Protein AF-A0A7S1XBI3-F1 (afdb_monomer_lite)

Secondary structure (DSSP, 8-state):
-EEE-TTSPEEEEE--TTSEEEEEEESSTTSS----EEEEEE-SS--EEEEEPSSSS--EEEEEE--SS--S---TTS-STTSS----EEEEEESSTTSS-EEEEESSPPP--------

Structure (mmCIF, N/CA/C/O backbone):
data_AF-A0A7S1XBI3-F1
#
_entry.id   AF-A0A7S1XBI3-F1
#
loop_
_atom_site.group_PDB
_atom_site.id
_atom_site.type_symbol
_atom_site.label_atom_id
_atom_site.label_alt_id
_atom_site.label_comp_id
_atom_site.label_asym_id
_atom_site.label_entity_id
_atom_site.label_seq_id
_atom_site.pdbx_PDB_ins_code
_atom_site.Cartn_x
_atom_site.Cartn_y
_atom_site.Cartn_z
_atom_site.occupancy
_atom_site.B_iso_or_equiv
_atom_site.auth_seq_id
_atom_site.auth_comp_id
_atom_site.auth_asym_id
_atom_s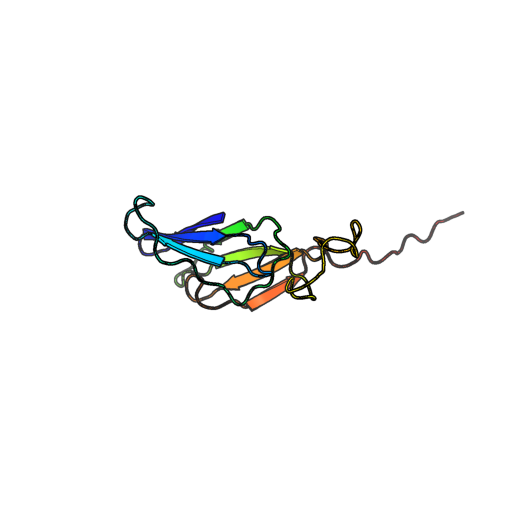ite.auth_atom_id
_atom_site.pdbx_PDB_model_num
ATOM 1 N N . ALA A 1 1 ? -5.366 5.256 -2.049 1.00 92.00 1 ALA A N 1
ATOM 2 C CA . ALA A 1 1 ? -6.440 4.296 -1.722 1.00 92.00 1 ALA A CA 1
ATOM 3 C C . ALA A 1 1 ? -6.754 4.402 -0.238 1.00 92.00 1 ALA A C 1
ATOM 5 O O . ALA A 1 1 ? -5.812 4.576 0.521 1.00 92.00 1 ALA A O 1
ATOM 6 N N . ALA A 1 2 ? -8.020 4.323 0.163 1.00 94.44 2 ALA A N 1
ATOM 7 C CA . ALA A 1 2 ? -8.424 4.253 1.568 1.00 94.44 2 ALA A CA 1
ATOM 8 C C . ALA A 1 2 ? -9.195 2.948 1.788 1.00 94.44 2 ALA A C 1
ATOM 10 O O . ALA A 1 2 ? -9.966 2.557 0.912 1.00 94.44 2 ALA A O 1
ATOM 11 N N . LEU A 1 3 ? -8.967 2.281 2.915 1.00 95.19 3 LEU A N 1
ATOM 12 C CA . LEU A 1 3 ? -9.664 1.055 3.290 1.00 95.19 3 LEU A CA 1
ATOM 13 C C . LEU A 1 3 ? -9.859 0.982 4.804 1.00 95.19 3 LEU A C 1
ATOM 15 O O . LEU A 1 3 ? -9.023 1.466 5.564 1.00 95.19 3 LEU A O 1
ATOM 19 N N . GLU A 1 4 ? -10.955 0.365 5.229 1.00 94.81 4 GLU A N 1
ATOM 20 C CA . GLU A 1 4 ? -11.247 0.106 6.637 1.00 94.81 4 GLU A CA 1
ATOM 21 C C . GLU A 1 4 ? -10.658 -1.248 7.059 1.00 94.81 4 GLU A C 1
ATOM 23 O O . GLU A 1 4 ? -10.887 -2.285 6.421 1.00 94.81 4 GLU A O 1
ATOM 28 N N . LEU A 1 5 ? -9.857 -1.226 8.122 1.00 93.06 5 LEU A N 1
ATOM 29 C CA . LEU A 1 5 ? -9.263 -2.406 8.740 1.00 93.06 5 LEU A CA 1
ATOM 30 C C . LEU A 1 5 ? -10.297 -3.142 9.602 1.00 93.06 5 LEU A C 1
ATOM 32 O O . LEU A 1 5 ? -11.342 -2.603 9.952 1.00 93.06 5 LEU A O 1
ATOM 36 N N . ALA A 1 6 ? -9.995 -4.382 9.993 1.00 89.94 6 ALA A N 1
ATOM 37 C CA . ALA A 1 6 ? -10.920 -5.203 10.782 1.00 89.94 6 ALA A CA 1
ATOM 38 C C . ALA A 1 6 ? -11.321 -4.567 12.130 1.00 89.94 6 ALA A C 1
ATOM 40 O O . ALA A 1 6 ? -12.405 -4.836 12.634 1.00 89.94 6 ALA A O 1
ATOM 41 N N . ASN A 1 7 ? -10.467 -3.709 12.693 1.00 90.56 7 ASN A N 1
ATOM 42 C CA . ASN A 1 7 ? -10.714 -2.995 13.945 1.00 90.56 7 ASN A CA 1
ATOM 43 C C . ASN A 1 7 ? -11.439 -1.640 13.760 1.00 90.56 7 ASN A C 1
ATOM 45 O O . ASN A 1 7 ? -11.482 -0.852 14.701 1.00 90.56 7 ASN A O 1
ATOM 49 N N . GLY A 1 8 ? -11.935 -1.329 12.556 1.00 93.56 8 GLY A N 1
ATOM 50 C CA . GLY A 1 8 ? -12.610 -0.064 12.233 1.00 93.56 8 GLY A CA 1
ATOM 51 C C . GLY A 1 8 ? -11.677 1.127 11.977 1.00 93.56 8 GLY A C 1
ATOM 52 O O . GLY A 1 8 ? -12.140 2.229 11.690 1.00 93.56 8 GLY A O 1
ATOM 53 N N . THR A 1 9 ? -10.354 0.939 12.062 1.00 95.94 9 THR A N 1
ATOM 54 C CA . THR A 1 9 ? -9.388 1.993 11.714 1.00 95.94 9 THR A CA 1
ATOM 55 C C . THR A 1 9 ? -9.334 2.175 10.200 1.00 95.94 9 THR A C 1
ATOM 57 O O . THR A 1 9 ? -9.239 1.197 9.457 1.00 95.94 9 THR A O 1
ATOM 60 N N . LEU A 1 10 ? -9.327 3.419 9.723 1.00 97.50 10 LEU A N 1
ATOM 61 C CA . LEU A 1 10 ? -9.100 3.711 8.310 1.00 97.50 10 LEU A CA 1
ATOM 62 C C . LEU A 1 10 ? -7.599 3.764 8.026 1.00 97.50 10 LEU A C 1
ATOM 64 O O . LEU A 1 10 ? -6.869 4.531 8.652 1.00 97.50 10 LEU A O 1
ATOM 68 N N . LEU A 1 11 ? -7.142 2.978 7.056 1.00 97.31 11 LEU A N 1
ATOM 69 C CA . LEU A 1 11 ? -5.797 3.044 6.496 1.00 97.31 11 LEU A CA 1
ATOM 70 C C . LEU A 1 11 ? -5.839 3.808 5.172 1.00 97.31 11 LEU A C 1
ATOM 72 O O . LEU A 1 11 ? -6.617 3.483 4.274 1.00 97.31 11 LEU A O 1
ATOM 76 N N . LEU A 1 12 ? -4.966 4.799 5.025 1.00 97.81 12 LEU A N 1
ATOM 77 C CA . LEU A 1 12 ? -4.761 5.535 3.784 1.00 97.81 12 LEU A CA 1
ATOM 78 C C . LEU A 1 12 ? -3.407 5.163 3.186 1.00 97.81 12 LEU A C 1
ATOM 80 O O . LEU A 1 12 ? -2.388 5.296 3.850 1.00 97.81 12 LEU A O 1
ATOM 84 N N . MET A 1 13 ? -3.406 4.743 1.922 1.00 97.81 13 MET A N 1
ATOM 85 C CA . MET A 1 13 ? -2.220 4.494 1.099 1.00 97.81 13 MET A CA 1
ATOM 86 C C . MET A 1 13 ? -2.084 5.622 0.070 1.00 97.81 13 MET A C 1
ATOM 88 O O . MET A 1 13 ? -2.967 5.821 -0.778 1.00 97.81 13 MET A O 1
ATOM 92 N N . LEU A 1 14 ? -0.987 6.364 0.151 1.00 96.38 14 LEU A N 1
ATOM 93 C CA . LEU A 1 14 ? -0.727 7.626 -0.535 1.00 96.38 14 LEU A CA 1
ATOM 94 C C . LEU A 1 14 ? 0.372 7.442 -1.582 1.00 96.38 14 LEU A C 1
ATOM 96 O O . LEU A 1 14 ? 1.429 6.889 -1.287 1.00 96.38 14 LEU A O 1
ATOM 100 N N . ARG A 1 15 ? 0.158 7.966 -2.789 1.00 92.56 15 ARG A N 1
ATOM 101 C CA . ARG A 1 15 ? 1.270 8.200 -3.721 1.00 92.56 15 ARG A CA 1
ATOM 102 C C . ARG A 1 15 ? 2.067 9.420 -3.263 1.00 92.56 15 ARG A C 1
ATOM 104 O O . ARG A 1 15 ? 1.483 10.338 -2.686 1.00 92.56 15 ARG A O 1
ATOM 111 N N . SER A 1 16 ? 3.360 9.445 -3.553 1.00 89.25 16 SER A N 1
ATOM 112 C CA . SER A 1 16 ? 4.230 10.580 -3.243 1.00 89.25 16 SER A CA 1
ATOM 113 C C . SER A 1 16 ? 5.231 10.827 -4.367 1.00 89.25 16 SER A C 1
ATOM 115 O O . SER A 1 16 ? 5.527 9.929 -5.155 1.00 89.25 16 SER A O 1
ATOM 117 N N . THR A 1 17 ? 5.798 12.031 -4.401 1.00 86.81 17 THR A N 1
ATOM 118 C CA . THR A 1 17 ? 6.959 12.365 -5.238 1.00 86.81 17 THR A CA 1
ATOM 119 C C . THR A 1 17 ? 8.287 11.893 -4.645 1.00 86.81 17 THR A C 1
ATOM 121 O O . THR A 1 17 ? 9.306 11.988 -5.319 1.00 86.81 17 THR A O 1
ATOM 124 N N . GLU A 1 18 ? 8.275 11.352 -3.425 1.00 86.81 18 GLU A N 1
ATOM 125 C CA . GLU A 1 18 ? 9.463 10.926 -2.672 1.00 86.81 18 GLU A CA 1
ATOM 126 C C . GLU A 1 18 ? 9.954 9.520 -3.066 1.00 86.81 18 GLU A C 1
ATOM 128 O O . GLU A 1 18 ? 10.973 9.039 -2.572 1.00 86.81 18 GLU A O 1
ATOM 133 N N . GLY A 1 19 ? 9.241 8.844 -3.975 1.00 87.75 19 GLY A N 1
ATOM 134 C CA . GLY A 1 19 ? 9.618 7.531 -4.503 1.00 87.75 19 GLY A CA 1
ATOM 135 C C . GLY A 1 19 ? 9.060 6.340 -3.721 1.00 87.75 19 GLY A C 1
ATOM 136 O O . GLY A 1 19 ? 9.369 5.199 -4.055 1.00 87.75 19 GLY A O 1
ATOM 137 N N . PHE A 1 20 ? 8.212 6.559 -2.717 1.00 92.50 20 PHE A N 1
ATOM 138 C CA . PHE A 1 20 ? 7.569 5.484 -1.955 1.00 92.50 20 PHE A CA 1
ATOM 139 C C . PHE A 1 20 ? 6.064 5.704 -1.830 1.00 92.50 20 PHE A C 1
ATOM 141 O O . PHE A 1 20 ? 5.559 6.825 -1.941 1.00 92.50 20 PHE A O 1
ATOM 148 N N . ILE A 1 21 ? 5.335 4.622 -1.575 1.00 95.75 21 ILE A N 1
ATOM 149 C CA . ILE A 1 21 ? 3.965 4.703 -1.075 1.00 95.75 21 ILE A CA 1
ATOM 150 C C . ILE A 1 21 ? 4.048 5.091 0.395 1.00 95.75 21 ILE A C 1
ATOM 152 O O . ILE A 1 21 ? 4.788 4.475 1.161 1.00 95.75 21 ILE A O 1
ATOM 156 N N . TYR A 1 22 ? 3.277 6.093 0.789 1.00 96.75 22 TYR A N 1
ATOM 157 C CA . TYR A 1 22 ? 3.160 6.519 2.178 1.00 96.75 22 TYR A CA 1
ATOM 15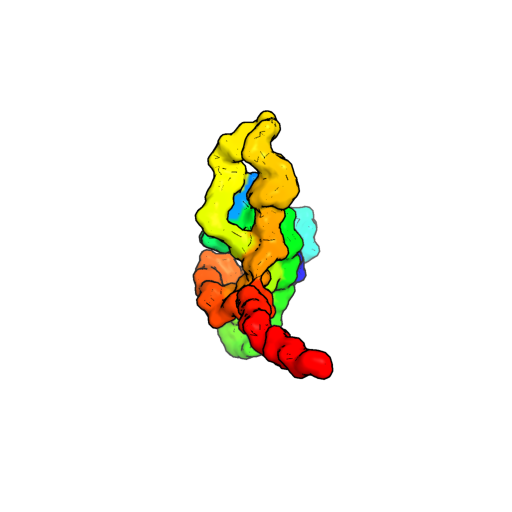8 C C . TYR A 1 22 ? 1.861 6.003 2.778 1.00 96.75 22 TYR A C 1
ATOM 160 O O . TYR A 1 22 ? 0.909 5.692 2.060 1.00 96.75 22 TYR A O 1
ATOM 168 N N . ARG A 1 23 ? 1.812 5.938 4.105 1.00 97.25 23 ARG A N 1
ATOM 169 C CA . ARG A 1 23 ? 0.611 5.593 4.855 1.00 97.25 23 ARG A CA 1
ATOM 170 C C . ARG A 1 23 ? 0.282 6.623 5.921 1.00 97.25 23 ARG A C 1
ATOM 172 O O . ARG A 1 23 ? 1.172 7.271 6.468 1.00 97.25 23 ARG A O 1
ATOM 179 N N . SER A 1 24 ? -1.002 6.725 6.231 1.00 97.88 24 SER A N 1
ATOM 180 C CA . SER A 1 24 ? -1.527 7.367 7.436 1.00 97.88 24 SER A CA 1
ATOM 181 C C . SER A 1 24 ? -2.764 6.601 7.905 1.00 97.88 24 SER A C 1
ATOM 183 O O . SER A 1 24 ? -3.359 5.843 7.135 1.00 97.88 24 SER A O 1
ATOM 185 N N . MET A 1 25 ? -3.118 6.747 9.177 1.00 97.88 25 MET A N 1
ATOM 186 C CA . MET A 1 25 ? -4.246 6.055 9.793 1.00 97.88 25 MET A CA 1
ATOM 187 C C . MET A 1 25 ? -5.163 7.043 10.497 1.00 97.88 25 MET A C 1
ATOM 189 O O . MET A 1 25 ? -4.696 8.043 11.041 1.00 97.88 25 MET A O 1
ATOM 193 N N . SER A 1 26 ? -6.452 6.728 10.513 1.00 98.44 26 SER A N 1
ATOM 194 C CA . SER A 1 26 ? -7.464 7.456 11.268 1.00 98.44 26 SER A CA 1
ATOM 195 C C . SER A 1 26 ? -8.252 6.486 12.142 1.00 98.44 26 SER A C 1
ATOM 197 O O . SER A 1 26 ? -8.811 5.504 11.648 1.00 98.44 26 SER A O 1
ATOM 199 N N . ALA A 1 27 ? -8.295 6.772 13.444 1.00 97.81 27 ALA A N 1
ATOM 200 C CA . ALA A 1 27 ? -9.068 6.019 14.434 1.00 97.81 27 ALA A CA 1
ATOM 201 C C . ALA A 1 27 ? -10.475 6.607 14.664 1.00 97.81 27 ALA A C 1
ATOM 203 O O . ALA A 1 27 ? -11.268 6.050 15.417 1.00 97.81 27 ALA A O 1
ATOM 204 N N . ASP A 1 28 ? -10.790 7.729 14.018 1.00 97.81 28 ASP A N 1
ATOM 205 C CA . ASP A 1 28 ? -12.003 8.519 14.218 1.00 97.81 28 ASP A CA 1
ATOM 206 C C . ASP A 1 28 ? -12.762 8.721 12.899 1.00 97.81 28 ASP A C 1
ATOM 208 O O . ASP A 1 28 ? -13.237 9.807 12.589 1.00 97.81 28 ASP A O 1
ATOM 212 N N . LYS A 1 29 ? -12.886 7.656 12.097 1.00 96.88 29 LYS A N 1
ATOM 213 C CA . LYS A 1 29 ? -13.682 7.645 10.851 1.00 96.88 29 LYS A CA 1
ATOM 214 C C . LYS A 1 29 ? -13.273 8.720 9.829 1.00 96.88 29 LYS A C 1
ATOM 216 O O . LYS A 1 29 ? -14.082 9.145 9.008 1.00 96.88 29 LYS A O 1
ATOM 221 N N . GLY A 1 30 ? -12.008 9.130 9.846 1.00 97.50 30 GLY A N 1
ATOM 222 C CA . GLY A 1 30 ? -11.430 10.088 8.907 1.00 97.50 30 GLY A CA 1
ATOM 223 C C . GLY A 1 30 ? -11.501 11.546 9.357 1.00 97.50 30 GLY A C 1
ATOM 224 O O . GLY A 1 30 ? -11.146 12.411 8.554 1.00 97.50 30 GLY A O 1
ATOM 225 N N . HIS A 1 31 ? -11.934 11.834 10.592 1.00 98.00 31 HIS A N 1
ATOM 226 C CA . HIS A 1 31 ? -11.953 13.201 11.125 1.00 98.00 31 HIS A CA 1
ATOM 227 C C . HIS A 1 31 ? -10.537 13.745 11.342 1.00 98.00 31 HIS A C 1
ATOM 229 O O . HIS A 1 31 ? -10.249 14.880 10.956 1.00 98.00 31 HIS A O 1
ATOM 235 N N . THR A 1 32 ? -9.642 12.930 11.898 1.00 98.31 32 THR A N 1
ATOM 236 C CA . THR A 1 32 ? -8.222 13.246 12.053 1.00 98.31 32 THR A CA 1
ATOM 237 C C . THR A 1 32 ? -7.349 12.116 11.524 1.00 98.31 32 THR A C 1
ATOM 239 O O . THR A 1 32 ? -7.754 10.956 11.429 1.00 98.31 32 THR A O 1
ATOM 242 N N . TRP A 1 33 ? -6.127 12.473 11.136 1.00 98.38 33 TRP A N 1
ATOM 243 C CA . TRP A 1 33 ? -5.157 11.556 10.551 1.00 98.38 33 TRP A CA 1
ATOM 244 C C . TRP A 1 33 ? -3.852 11.623 11.332 1.00 98.38 33 TRP A C 1
ATOM 246 O O . TRP A 1 33 ? -3.369 12.706 11.666 1.00 98.38 33 TRP A O 1
ATOM 256 N N . GLY A 1 34 ? -3.278 10.456 11.611 1.00 98.00 34 GLY A N 1
ATOM 257 C CA . GLY A 1 34 ? -1.962 10.345 12.222 1.00 98.00 34 GLY A CA 1
ATOM 258 C C . GLY A 1 34 ? -0.839 10.795 11.287 1.00 98.00 34 GLY A C 1
ATOM 259 O O . GLY A 1 34 ? -1.042 11.068 10.097 1.00 98.00 34 GLY A O 1
ATOM 260 N N . ALA A 1 35 ? 0.378 10.821 11.827 1.00 97.81 35 ALA A N 1
ATOM 261 C CA . ALA A 1 35 ? 1.568 11.174 11.066 1.00 97.81 35 ALA A CA 1
ATOM 262 C C . ALA A 1 35 ? 1.718 10.308 9.803 1.00 97.81 35 ALA A C 1
ATOM 264 O O . ALA A 1 35 ? 1.534 9.088 9.818 1.00 97.81 35 ALA A O 1
ATOM 265 N N . VAL A 1 36 ? 2.068 10.966 8.702 1.00 97.38 36 VAL A N 1
ATOM 266 C CA . VAL A 1 36 ? 2.339 10.316 7.422 1.00 97.38 36 VAL A CA 1
ATOM 267 C C . VAL A 1 36 ? 3.733 9.686 7.477 1.00 97.38 36 VAL A C 1
ATOM 269 O O . VAL A 1 36 ? 4.698 10.354 7.836 1.00 97.38 36 VAL A O 1
ATOM 272 N N . SER A 1 37 ? 3.851 8.405 7.122 1.00 96.12 37 SER A N 1
ATOM 273 C CA . SER A 1 37 ? 5.127 7.669 7.133 1.00 96.12 37 SER A CA 1
ATOM 274 C C . SER A 1 37 ? 5.311 6.822 5.867 1.00 96.12 37 SER A C 1
ATOM 276 O O . SER A 1 37 ? 4.316 6.379 5.284 1.00 96.12 37 SER A O 1
ATOM 278 N N . PRO A 1 38 ? 6.553 6.615 5.391 1.00 95.31 38 PRO A N 1
ATOM 279 C CA . PRO A 1 38 ? 6.805 5.801 4.209 1.00 95.31 38 PRO A CA 1
ATOM 280 C C . PRO A 1 38 ? 6.573 4.313 4.501 1.00 95.31 38 PRO A C 1
ATOM 282 O O . PRO A 1 38 ? 6.816 3.825 5.603 1.00 95.31 38 PRO A O 1
ATOM 285 N N . THR A 1 39 ? 6.135 3.578 3.485 1.00 95.25 39 THR A N 1
ATOM 286 C CA . THR A 1 39 ? 6.155 2.108 3.456 1.00 95.25 39 THR A CA 1
ATOM 287 C C . THR A 1 39 ? 7.419 1.630 2.722 1.00 95.25 39 THR A C 1
ATOM 289 O O . THR A 1 39 ? 8.034 2.422 2.004 1.00 95.25 39 THR A O 1
ATOM 292 N N . PRO A 1 40 ? 7.805 0.342 2.810 1.00 92.81 40 PRO A N 1
ATOM 293 C CA . PRO A 1 40 ? 8.913 -0.186 2.005 1.00 92.81 40 PRO A CA 1
ATOM 294 C C . PRO A 1 40 ? 8.592 -0.283 0.501 1.00 92.81 40 PRO A C 1
ATOM 296 O O . PRO A 1 40 ? 9.462 -0.633 -0.296 1.00 92.81 40 PRO A O 1
ATOM 299 N N . LEU A 1 41 ? 7.349 -0.008 0.090 1.00 94.62 41 LEU A N 1
ATOM 300 C CA . LEU A 1 41 ? 6.913 -0.137 -1.294 1.00 94.62 41 LEU A CA 1
ATOM 301 C C . LEU A 1 41 ? 7.287 1.107 -2.093 1.00 94.62 41 LEU A C 1
ATOM 303 O O . LEU A 1 41 ? 6.749 2.195 -1.884 1.00 94.62 41 LEU A O 1
ATOM 307 N N . ARG A 1 42 ? 8.197 0.928 -3.044 1.00 92.88 42 ARG A N 1
ATOM 308 C CA . ARG A 1 42 ? 8.587 1.962 -4.001 1.00 92.88 42 ARG A CA 1
ATOM 309 C C . ARG A 1 42 ? 7.417 2.322 -4.917 1.00 92.88 42 ARG A C 1
ATOM 311 O O . ARG A 1 42 ? 6.644 1.458 -5.317 1.00 92.88 42 ARG A O 1
ATOM 318 N N . ASN A 1 43 ? 7.298 3.593 -5.287 1.00 92.44 43 ASN A N 1
ATOM 319 C CA . ASN A 1 43 ? 6.278 4.043 -6.230 1.00 92.44 43 ASN A CA 1
ATOM 320 C C . ASN A 1 43 ? 6.708 5.307 -6.995 1.00 92.44 43 ASN A C 1
ATOM 322 O O . ASN A 1 43 ? 7.109 6.283 -6.363 1.00 92.44 43 ASN A O 1
ATOM 326 N N . PRO A 1 44 ? 6.565 5.339 -8.333 1.00 90.06 44 PRO A N 1
ATOM 327 C CA . PRO A 1 44 ? 6.956 6.471 -9.175 1.00 90.06 44 PRO A CA 1
ATOM 328 C C . PRO A 1 44 ? 5.852 7.546 -9.238 1.00 90.06 44 PRO A C 1
ATOM 330 O O . PRO A 1 44 ? 5.493 8.028 -10.320 1.00 90.06 44 PRO A O 1
ATOM 333 N N . ASP A 1 45 ? 5.249 7.886 -8.091 1.00 90.31 45 ASP A N 1
ATOM 334 C CA . ASP A 1 45 ? 4.094 8.795 -7.998 1.00 90.31 45 ASP A CA 1
ATOM 335 C C . ASP A 1 45 ? 2.906 8.325 -8.876 1.00 90.31 45 ASP A C 1
ATOM 337 O O . ASP A 1 45 ? 2.224 9.096 -9.560 1.00 90.31 45 ASP A O 1
ATOM 341 N N . ALA A 1 46 ? 2.688 7.010 -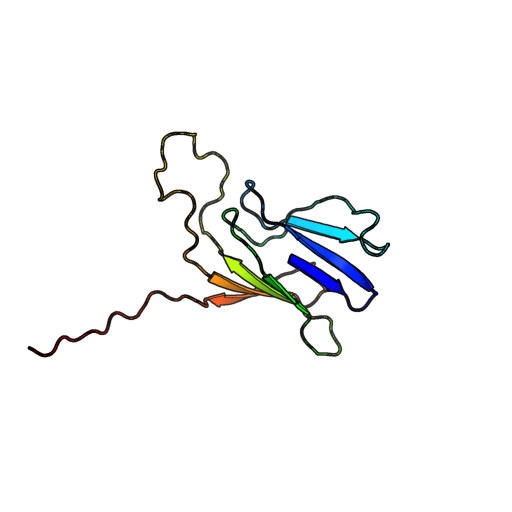8.939 1.00 91.12 46 ALA A N 1
ATOM 342 C CA . ALA A 1 46 ? 1.587 6.389 -9.671 1.00 91.12 46 ALA A CA 1
ATOM 343 C C . ALA A 1 46 ? 0.378 6.165 -8.755 1.00 91.12 46 ALA A C 1
ATOM 345 O O . ALA A 1 46 ? 0.479 6.204 -7.531 1.00 91.12 46 ALA A O 1
ATOM 346 N N . LYS A 1 47 ? -0.801 5.931 -9.339 1.00 94.88 47 LYS A N 1
ATOM 347 C CA . LYS A 1 47 ? -1.970 5.552 -8.535 1.00 94.88 47 LYS A CA 1
ATOM 348 C C . LYS A 1 47 ? -1.737 4.188 -7.876 1.00 94.88 47 LYS A C 1
ATOM 350 O O . LYS A 1 47 ? -0.992 3.358 -8.385 1.00 94.88 47 LYS A O 1
ATOM 355 N N . VAL A 1 48 ? -2.411 3.978 -6.750 1.00 96.88 48 VAL A N 1
ATOM 356 C CA . VAL A 1 48 ? -2.393 2.722 -5.994 1.00 96.88 48 VAL A CA 1
ATOM 357 C C . VAL A 1 48 ? -3.828 2.325 -5.669 1.00 96.88 48 VAL A C 1
ATOM 359 O O . VAL A 1 48 ? -4.671 3.202 -5.436 1.00 96.88 48 VAL A O 1
ATOM 362 N N . HIS A 1 49 ? -4.102 1.026 -5.632 1.00 97.31 49 HIS A N 1
ATOM 363 C CA . HIS A 1 49 ? -5.404 0.473 -5.265 1.00 97.31 49 HIS A CA 1
ATOM 364 C C . HIS A 1 49 ? -5.225 -0.635 -4.230 1.00 97.31 49 HIS A C 1
ATOM 366 O O . HIS A 1 49 ? -4.351 -1.478 -4.396 1.00 97.31 49 HIS A O 1
ATOM 372 N N . ALA A 1 50 ? -6.030 -0.624 -3.170 1.00 96.50 50 ALA A N 1
ATOM 373 C CA . ALA A 1 50 ? -5.905 -1.548 -2.050 1.00 96.50 50 ALA A CA 1
ATOM 374 C C . ALA A 1 50 ? -7.270 -2.111 -1.661 1.00 96.50 50 ALA A C 1
ATOM 376 O O . ALA A 1 50 ? -8.251 -1.366 -1.647 1.00 96.50 50 ALA A O 1
ATOM 377 N N . ILE A 1 51 ? -7.303 -3.391 -1.299 1.00 95.25 51 ILE A N 1
ATOM 378 C CA . ILE A 1 51 ? -8.487 -4.080 -0.780 1.00 95.25 51 ILE A CA 1
ATOM 379 C C . ILE A 1 51 ? -8.122 -4.899 0.460 1.00 95.25 51 ILE A C 1
ATOM 381 O O . ILE A 1 51 ? -6.981 -5.343 0.607 1.00 95.25 51 ILE A O 1
ATOM 385 N N . ARG A 1 52 ? -9.106 -5.134 1.330 1.00 93.31 52 ARG A N 1
ATOM 386 C CA . ARG A 1 52 ? -9.014 -6.142 2.391 1.00 93.31 52 ARG A CA 1
ATOM 387 C C . ARG A 1 52 ? -9.459 -7.487 1.826 1.00 93.31 52 ARG A C 1
ATOM 389 O O . ARG A 1 52 ? -10.519 -7.574 1.209 1.00 93.31 52 ARG A O 1
ATOM 396 N N . LEU A 1 53 ? -8.643 -8.514 2.014 1.00 91.19 53 LEU A N 1
ATOM 397 C CA . LEU A 1 53 ? -8.964 -9.880 1.624 1.00 91.19 53 LEU A CA 1
ATOM 398 C C . LEU A 1 53 ? -9.864 -10.533 2.688 1.00 91.19 53 LEU A C 1
ATOM 400 O O . LEU A 1 53 ? -9.752 -10.202 3.872 1.00 91.19 53 LEU A O 1
ATOM 404 N N . PRO A 1 54 ? -10.763 -11.450 2.292 1.00 84.88 54 PRO A N 1
ATOM 405 C CA . PRO A 1 54 ? -11.552 -12.230 3.239 1.00 84.88 54 PRO A CA 1
ATOM 406 C C . PRO A 1 54 ? -10.656 -13.215 4.007 1.00 84.88 54 PRO A C 1
ATOM 408 O O . PRO A 1 54 ? -9.750 -13.812 3.427 1.00 84.88 54 PRO A O 1
ATOM 411 N N . GLY A 1 55 ? -10.922 -13.412 5.299 1.00 76.50 55 GLY A N 1
ATOM 412 C CA . GLY A 1 55 ? -10.185 -14.356 6.144 1.00 76.50 55 GLY A CA 1
ATOM 413 C C . GLY A 1 55 ? -10.129 -13.933 7.618 1.00 76.50 55 GLY A C 1
ATOM 414 O O . GLY A 1 55 ? -10.506 -12.802 7.933 1.00 76.50 55 GLY A O 1
ATOM 415 N N . PRO A 1 56 ? -9.697 -14.840 8.518 1.00 64.38 56 PRO A N 1
ATOM 416 C CA . PRO A 1 56 ? -9.555 -14.556 9.949 1.00 64.38 56 PRO A CA 1
ATOM 417 C C . PRO A 1 56 ? -8.440 -13.539 10.236 1.00 64.38 56 PRO A C 1
ATOM 419 O O . PRO A 1 56 ? -8.596 -12.698 11.118 1.00 64.38 56 PRO A O 1
ATOM 422 N N . ASP A 1 57 ? -7.371 -13.559 9.438 1.00 65.38 57 ASP A N 1
ATOM 423 C CA . ASP A 1 57 ? -6.275 -12.597 9.502 1.00 65.38 57 ASP A CA 1
ATOM 424 C C . ASP A 1 57 ? -6.506 -11.501 8.453 1.00 65.38 57 ASP A C 1
ATOM 426 O O . ASP A 1 57 ? -6.797 -11.788 7.289 1.00 65.38 57 ASP A O 1
ATOM 430 N N . ALA A 1 58 ? -6.446 -10.234 8.874 1.00 68.44 58 ALA A N 1
ATOM 431 C CA . ALA A 1 58 ? -6.808 -9.056 8.083 1.00 68.44 58 ALA A CA 1
ATOM 432 C C . ALA A 1 58 ? -5.782 -8.745 6.977 1.00 68.44 58 ALA A C 1
ATOM 434 O O . ALA A 1 58 ? -5.107 -7.711 6.989 1.00 68.44 58 ALA A O 1
ATOM 435 N N . ASN A 1 59 ? -5.682 -9.649 6.008 1.00 88.25 59 ASN A N 1
ATOM 436 C CA . ASN A 1 59 ? -4.756 -9.536 4.901 1.00 88.25 59 ASN A CA 1
ATOM 437 C C . ASN A 1 59 ? -5.194 -8.410 3.964 1.00 88.25 59 ASN A C 1
ATOM 439 O O . ASN A 1 59 ? -6.373 -8.273 3.629 1.00 88.25 59 ASN A O 1
ATOM 443 N N . LEU A 1 60 ? -4.239 -7.613 3.505 1.00 95.25 60 LEU A N 1
ATOM 444 C CA . LEU A 1 60 ? -4.470 -6.572 2.510 1.00 95.25 60 LEU A CA 1
ATOM 445 C C . LEU A 1 60 ? -3.817 -6.977 1.198 1.00 95.25 60 LEU A C 1
ATOM 447 O O . LEU A 1 60 ? -2.710 -7.508 1.205 1.00 95.25 60 LEU A O 1
ATOM 451 N N . ALA A 1 61 ? -4.461 -6.670 0.079 1.00 96.38 61 ALA A N 1
ATOM 452 C CA . ALA A 1 61 ? -3.845 -6.723 -1.240 1.00 96.38 61 ALA A CA 1
ATOM 453 C C . ALA A 1 61 ? -3.728 -5.308 -1.805 1.00 96.38 61 ALA A C 1
ATOM 455 O O . ALA A 1 61 ? -4.659 -4.512 -1.690 1.00 96.38 61 ALA A O 1
ATOM 456 N N . LEU A 1 62 ? -2.590 -5.000 -2.422 1.00 97.88 62 LEU A N 1
ATOM 457 C CA . LEU A 1 62 ? -2.288 -3.705 -3.020 1.00 97.88 62 LEU A CA 1
ATOM 458 C C . LEU A 1 62 ? -1.751 -3.895 -4.436 1.00 97.88 62 LEU A C 1
ATOM 460 O O . LEU A 1 62 ? -0.719 -4.536 -4.633 1.00 97.88 62 LEU A O 1
ATOM 464 N N . ALA A 1 63 ? -2.425 -3.282 -5.401 1.00 97.62 63 ALA A N 1
ATOM 465 C CA . ALA A 1 63 ? -1.929 -3.101 -6.755 1.00 97.62 63 ALA A CA 1
ATOM 466 C C . ALA A 1 63 ? -1.286 -1.713 -6.884 1.00 97.62 63 ALA A C 1
ATOM 468 O O . ALA A 1 63 ? -1.895 -0.691 -6.539 1.00 97.62 63 ALA A O 1
ATOM 469 N N . TYR A 1 64 ? -0.049 -1.670 -7.371 1.00 96.44 64 TYR A N 1
ATOM 470 C CA . TYR A 1 64 ? 0.722 -0.438 -7.534 1.00 96.44 64 TYR A CA 1
ATOM 471 C C . TYR A 1 64 ? 1.793 -0.602 -8.612 1.00 96.44 64 TYR A C 1
ATOM 473 O O . TYR A 1 64 ? 2.177 -1.720 -8.939 1.00 96.44 64 TYR A O 1
ATOM 481 N N . ASN A 1 65 ? 2.305 0.505 -9.149 1.00 93.94 65 ASN A N 1
ATOM 482 C CA . ASN A 1 65 ? 3.515 0.447 -9.963 1.00 93.94 65 ASN A CA 1
ATOM 483 C C . ASN A 1 65 ? 4.756 0.466 -9.068 1.00 93.94 65 ASN A C 1
ATOM 485 O O . ASN A 1 65 ? 4.938 1.425 -8.310 1.00 93.94 65 ASN A O 1
ATOM 489 N N . ASP A 1 66 ? 5.588 -0.566 -9.181 1.00 91.44 66 ASP A N 1
ATOM 490 C CA . ASP A 1 66 ? 6.954 -0.562 -8.657 1.00 91.44 66 ASP A CA 1
ATOM 491 C C . ASP A 1 66 ? 7.886 0.134 -9.664 1.00 91.44 66 ASP A C 1
ATOM 493 O O . ASP A 1 66 ? 7.547 0.321 -10.833 1.00 91.44 66 ASP A O 1
ATOM 497 N N . HIS A 1 67 ? 9.054 0.554 -9.199 1.00 80.00 67 HIS A N 1
ATOM 498 C CA . HIS A 1 67 ? 10.134 1.071 -10.032 1.00 80.00 67 HIS A CA 1
ATOM 499 C C . HIS A 1 67 ? 11.474 0.786 -9.349 1.00 80.00 67 HIS A C 1
ATOM 501 O O . HIS A 1 67 ? 11.561 0.726 -8.124 1.00 80.00 67 HIS A O 1
ATOM 507 N N . ASP A 1 68 ? 12.520 0.604 -10.143 1.00 64.56 68 ASP A N 1
ATOM 508 C CA . ASP A 1 68 ? 13.861 0.199 -9.714 1.00 64.56 68 ASP A CA 1
ATOM 509 C C . ASP A 1 68 ? 14.785 1.378 -9.357 1.00 64.56 68 ASP A C 1
ATOM 511 O O . ASP A 1 68 ? 15.880 1.165 -8.838 1.00 64.56 68 ASP A O 1
ATOM 515 N N . ARG A 1 69 ? 14.363 2.625 -9.603 1.00 57.62 69 ARG A N 1
ATOM 516 C CA . ARG A 1 69 ? 15.198 3.822 -9.413 1.00 57.62 69 ARG A CA 1
ATOM 517 C C . ARG A 1 69 ? 14.595 4.783 -8.392 1.00 57.62 69 ARG A C 1
ATOM 519 O O . ARG A 1 69 ? 13.548 5.347 -8.680 1.00 57.62 69 ARG A O 1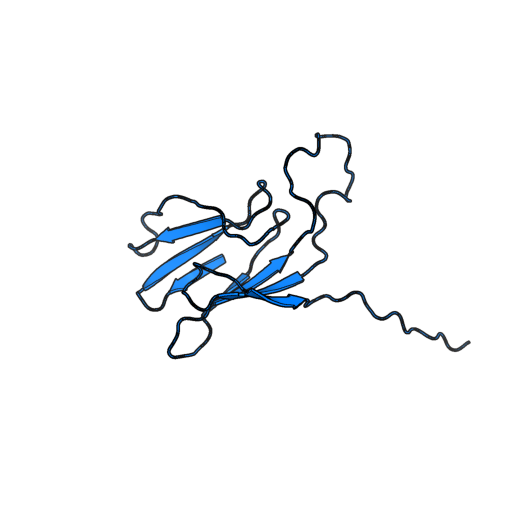
ATOM 526 N N . PRO A 1 70 ? 15.246 5.044 -7.245 1.00 49.44 70 PRO A N 1
ATOM 527 C CA . PRO A 1 70 ? 14.746 6.026 -6.291 1.00 49.44 70 PRO A CA 1
ATOM 528 C C . PRO A 1 70 ? 14.658 7.416 -6.935 1.00 49.44 70 PRO A C 1
ATOM 530 O O . PRO A 1 70 ? 15.595 7.882 -7.579 1.00 49.44 70 PRO A O 1
ATOM 533 N N . PHE A 1 71 ? 13.534 8.100 -6.719 1.00 53.59 71 PHE A N 1
ATOM 534 C CA . PHE A 1 71 ? 13.250 9.441 -7.250 1.00 53.59 71 PHE A CA 1
ATOM 535 C C . PHE A 1 71 ? 14.045 10.582 -6.589 1.00 53.59 71 PHE A C 1
ATOM 537 O O . PHE A 1 71 ? 13.755 11.757 -6.813 1.00 53.59 71 PHE A O 1
ATOM 544 N N . HIS A 1 72 ? 15.067 10.264 -5.795 1.00 45.94 72 HIS A N 1
ATOM 545 C CA . HIS A 1 72 ? 15.919 11.262 -5.164 1.00 45.94 72 HIS A CA 1
ATOM 546 C C . HIS A 1 72 ? 16.957 11.786 -6.168 1.00 45.94 72 HIS A C 1
ATOM 548 O O . HIS A 1 72 ? 17.930 11.110 -6.490 1.00 45.94 72 HIS A O 1
ATOM 554 N N . GLY A 1 73 ? 16.763 13.017 -6.650 1.00 43.91 73 GLY A N 1
ATOM 555 C CA . GLY A 1 73 ? 17.839 13.795 -7.277 1.00 43.91 73 GLY A CA 1
ATOM 556 C C . GLY A 1 73 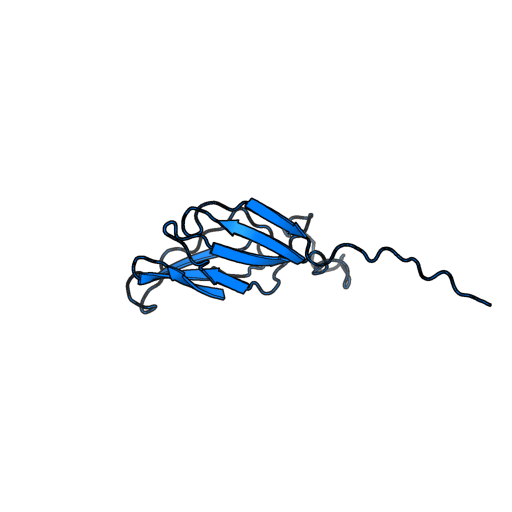? 17.930 13.786 -8.806 1.00 43.91 73 GLY A C 1
ATOM 557 O O . GLY A 1 73 ? 18.924 14.272 -9.343 1.00 43.91 73 GLY A O 1
ATOM 558 N N . MET A 1 74 ? 16.914 13.325 -9.545 1.00 44.72 74 MET A N 1
ATOM 559 C CA . MET A 1 74 ? 16.853 13.617 -10.986 1.00 44.72 74 MET A CA 1
ATOM 560 C C . MET A 1 74 ? 16.573 15.111 -11.178 1.00 44.72 74 MET A C 1
ATOM 562 O O . MET A 1 74 ? 15.440 15.576 -11.046 1.00 44.72 74 MET A O 1
ATOM 566 N N . ALA A 1 75 ? 17.640 15.863 -11.452 1.00 40.25 75 ALA A N 1
ATOM 567 C CA . ALA A 1 75 ? 17.602 17.274 -11.798 1.00 40.25 75 ALA A CA 1
ATOM 568 C C . ALA A 1 75 ? 16.464 17.559 -12.789 1.00 40.25 75 ALA A C 1
ATOM 570 O O . ALA A 1 75 ? 16.324 16.869 -13.807 1.00 40.25 75 ALA A O 1
ATOM 571 N N . LYS A 1 76 ? 15.678 18.609 -12.513 1.00 42.66 76 LYS A N 1
ATOM 572 C CA . LYS A 1 76 ? 14.796 19.212 -13.516 1.00 42.66 76 LYS A CA 1
ATOM 573 C C . LYS A 1 76 ? 15.643 19.480 -14.766 1.00 42.66 76 LYS A C 1
ATOM 575 O O . LYS A 1 76 ? 16.487 20.367 -14.743 1.00 42.66 76 LYS A O 1
ATOM 580 N N . GLY A 1 77 ? 15.460 18.687 -15.823 1.00 39.09 77 GLY A N 1
ATOM 581 C CA . GLY A 1 77 ? 16.106 18.924 -17.118 1.00 39.09 77 GLY A CA 1
ATOM 582 C C . GLY A 1 77 ? 16.927 17.788 -17.736 1.00 39.09 77 GLY A C 1
ATOM 583 O O . GLY A 1 77 ? 17.456 18.006 -18.820 1.00 39.09 77 GLY A O 1
ATOM 584 N N . ARG A 1 78 ? 17.038 16.589 -17.138 1.00 38.41 78 ARG A N 1
ATOM 585 C CA . ARG A 1 78 ? 17.714 15.437 -17.799 1.00 38.41 78 ARG A CA 1
ATOM 586 C C . ARG A 1 78 ? 16.907 14.139 -17.872 1.00 38.41 78 ARG A C 1
ATOM 588 O O . ARG A 1 78 ? 17.471 13.064 -18.026 1.00 38.41 78 ARG A O 1
ATOM 595 N N . GLY A 1 79 ? 15.587 14.228 -17.797 1.00 39.34 79 GLY A N 1
ATOM 596 C CA . GLY A 1 79 ? 14.714 13.098 -18.082 1.00 39.34 79 GLY A CA 1
ATOM 597 C C . GLY A 1 79 ? 13.528 13.599 -18.872 1.00 39.34 79 GLY A C 1
ATOM 598 O O . GLY A 1 79 ? 12.670 14.276 -18.310 1.00 39.34 79 GLY A O 1
ATOM 599 N N . GLY A 1 80 ? 13.480 13.282 -20.165 1.00 38.22 80 GLY A N 1
ATOM 600 C CA . GLY A 1 80 ? 12.221 13.306 -20.903 1.00 38.22 80 GLY A CA 1
ATOM 601 C C . GLY A 1 80 ? 11.218 12.321 -20.282 1.00 38.22 80 GLY A C 1
ATOM 602 O O . GLY A 1 80 ? 11.384 11.860 -19.151 1.00 38.22 80 GLY A O 1
ATOM 603 N N . ALA A 1 81 ? 10.189 11.938 -21.033 1.00 47.31 81 ALA A N 1
ATOM 604 C CA . ALA A 1 81 ? 9.148 10.987 -20.616 1.00 47.31 81 ALA A CA 1
ATOM 605 C C . ALA A 1 81 ? 9.652 9.649 -20.002 1.00 47.31 81 ALA A C 1
ATOM 607 O O . ALA A 1 81 ? 8.869 8.902 -19.425 1.00 47.31 81 ALA A O 1
ATOM 608 N N . GLU A 1 82 ? 10.954 9.362 -20.065 1.00 47.19 82 GLU A N 1
ATOM 609 C CA . GLU A 1 82 ? 11.644 8.208 -19.485 1.00 47.19 82 GLU A CA 1
ATOM 610 C C . GLU A 1 82 ? 11.789 8.211 -17.950 1.00 47.19 82 GLU A C 1
ATOM 612 O O . GLU A 1 82 ? 12.097 7.164 -17.381 1.00 47.19 82 GLU A O 1
ATOM 617 N N . GLY A 1 83 ? 11.595 9.349 -17.266 1.00 51.50 83 GLY A N 1
ATOM 618 C CA . GLY A 1 83 ? 11.909 9.486 -15.834 1.00 51.50 83 GLY A CA 1
ATOM 619 C C . GLY A 1 83 ? 10.931 8.794 -14.873 1.00 51.50 83 GLY A C 1
ATOM 620 O O . GLY A 1 83 ? 11.366 8.205 -13.889 1.00 51.50 83 GLY A O 1
ATOM 621 N N . LYS A 1 84 ? 9.618 8.834 -15.147 1.00 61.59 84 LYS A N 1
ATOM 622 C CA . LYS A 1 84 ? 8.547 8.238 -14.314 1.00 61.59 84 LYS A CA 1
ATOM 623 C C . LYS A 1 84 ? 7.946 7.022 -15.019 1.00 61.59 84 LYS A C 1
ATOM 625 O O . LYS A 1 84 ? 6.808 7.082 -15.485 1.00 61.59 84 LYS A O 1
ATOM 630 N N . ARG A 1 85 ? 8.698 5.926 -15.137 1.00 72.25 85 ARG A N 1
ATOM 631 C CA . ARG A 1 85 ? 8.152 4.694 -15.727 1.00 72.25 85 ARG A CA 1
ATOM 632 C C . ARG A 1 85 ? 7.059 4.120 -14.823 1.00 72.25 85 ARG A C 1
ATOM 634 O O . ARG A 1 85 ? 7.256 3.974 -13.623 1.00 72.25 85 ARG A O 1
ATOM 641 N N . ARG A 1 86 ? 5.884 3.866 -15.402 1.00 85.25 86 ARG A N 1
ATOM 642 C CA . ARG A 1 86 ? 4.691 3.297 -14.744 1.00 85.25 86 ARG A CA 1
ATOM 643 C C . ARG A 1 86 ? 4.266 2.016 -15.469 1.00 85.25 86 ARG A C 1
ATOM 645 O O . ARG A 1 86 ? 3.101 1.841 -15.801 1.00 85.25 86 ARG A O 1
ATOM 652 N N . ASP A 1 87 ? 5.252 1.182 -15.772 1.00 84.88 87 ASP A N 1
ATOM 653 C CA . ASP A 1 87 ? 5.196 0.017 -16.670 1.00 84.88 87 ASP A CA 1
ATOM 654 C C . ASP A 1 87 ? 5.490 -1.312 -15.945 1.00 84.88 87 ASP A C 1
ATOM 656 O O . ASP A 1 87 ? 5.760 -2.337 -16.571 1.00 84.88 87 ASP A O 1
ATOM 660 N N . THR A 1 88 ? 5.509 -1.268 -14.611 1.00 89.81 88 THR A N 1
ATOM 661 C CA . THR A 1 88 ? 5.727 -2.431 -13.748 1.00 89.81 88 THR A CA 1
ATOM 662 C C . THR A 1 88 ? 4.630 -2.489 -12.691 1.00 89.81 88 THR A C 1
ATOM 664 O O . THR A 1 88 ? 4.809 -2.058 -11.552 1.00 89.81 88 THR A O 1
ATOM 667 N N . LEU A 1 89 ? 3.445 -2.937 -13.086 1.00 94.69 89 LEU A N 1
ATOM 668 C CA . LEU A 1 89 ? 2.305 -3.180 -12.213 1.00 94.69 89 LEU A CA 1
ATOM 669 C C . LEU A 1 89 ? 2.553 -4.433 -11.365 1.00 94.69 89 LEU A C 1
ATOM 671 O O . LEU A 1 89 ? 2.657 -5.551 -11.867 1.00 94.69 89 LEU A O 1
ATOM 675 N N . MET A 1 90 ? 2.611 -4.241 -10.055 1.00 95.75 90 MET A N 1
ATOM 676 C CA . MET A 1 90 ? 2.868 -5.272 -9.058 1.00 95.75 90 MET A CA 1
ATOM 677 C C . MET A 1 90 ? 1.660 -5.467 -8.148 1.00 95.75 90 MET A C 1
ATOM 679 O O . MET A 1 90 ? 0.957 -4.514 -7.803 1.00 95.75 90 MET A O 1
ATOM 683 N N . LEU A 1 91 ? 1.474 -6.708 -7.706 1.00 97.38 91 LEU A N 1
ATOM 684 C CA . LEU A 1 91 ? 0.608 -7.073 -6.595 1.00 97.38 91 LEU A CA 1
ATOM 685 C C . LEU A 1 91 ? 1.470 -7.357 -5.361 1.00 97.38 91 LEU A C 1
ATOM 687 O O . LEU A 1 91 ? 2.390 -8.179 -5.416 1.00 97.38 91 LEU A O 1
ATOM 691 N N . ALA A 1 92 ? 1.154 -6.708 -4.245 1.00 97.19 92 ALA A N 1
ATOM 692 C CA . ALA A 1 92 ? 1.724 -7.001 -2.935 1.00 97.19 92 ALA A CA 1
ATOM 693 C C . ALA A 1 92 ? 0.631 -7.359 -1.926 1.00 97.19 92 ALA A C 1
ATOM 695 O O . ALA A 1 92 ? -0.492 -6.861 -2.010 1.00 97.19 92 ALA A O 1
ATOM 696 N N . VAL A 1 93 ? 0.979 -8.211 -0.965 1.00 96.38 93 VAL A N 1
ATOM 697 C CA . VAL A 1 93 ? 0.102 -8.636 0.128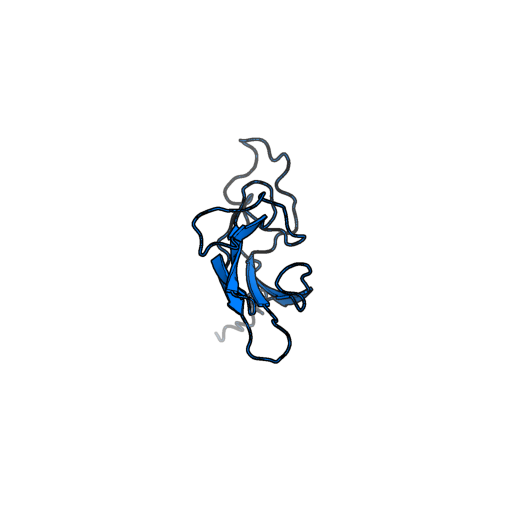 1.00 96.38 93 VAL A CA 1
ATOM 698 C C . VAL A 1 93 ? 0.728 -8.253 1.461 1.00 96.38 93 VAL A C 1
ATOM 700 O O . VAL A 1 93 ? 1.938 -8.390 1.645 1.00 96.38 93 VAL A O 1
ATOM 703 N N . SER A 1 94 ? -0.100 -7.785 2.387 1.00 95.00 94 SER A N 1
ATOM 704 C CA . SER A 1 94 ? 0.274 -7.536 3.775 1.00 95.00 94 SER A CA 1
ATOM 705 C C . SER A 1 94 ? -0.514 -8.469 4.693 1.00 95.00 94 SER A C 1
ATOM 707 O O . SER A 1 94 ? -1.742 -8.448 4.616 1.00 95.00 94 SER A O 1
ATOM 709 N N . PRO A 1 95 ? 0.149 -9.268 5.548 1.00 92.44 95 PRO A N 1
ATOM 710 C CA . PRO A 1 95 ? -0.525 -10.140 6.508 1.00 92.44 95 PRO A CA 1
ATOM 711 C C . PRO A 1 95 ? -0.883 -9.441 7.831 1.00 92.44 95 PRO A C 1
ATOM 713 O O . PRO A 1 95 ? -1.501 -10.034 8.705 1.00 92.44 95 PRO A O 1
ATOM 716 N N . ASP A 1 96 ? -0.465 -8.188 8.012 1.00 91.19 96 ASP A N 1
ATOM 717 C CA . ASP A 1 96 ? -0.451 -7.498 9.303 1.00 91.19 96 ASP A CA 1
ATOM 718 C C . ASP A 1 96 ? -1.089 -6.105 9.216 1.00 91.19 96 ASP A C 1
ATOM 720 O O . ASP A 1 96 ? -0.633 -5.152 9.844 1.00 91.19 96 ASP A O 1
ATOM 724 N N . SER A 1 97 ? -2.170 -5.960 8.443 1.00 90.19 97 SER A N 1
ATOM 725 C CA . SER A 1 97 ? -2.897 -4.685 8.295 1.00 90.19 97 SER A CA 1
ATOM 726 C C . SER A 1 97 ? -2.043 -3.518 7.766 1.00 90.19 97 SER A C 1
ATOM 728 O O . SER A 1 97 ? -2.264 -2.355 8.108 1.00 90.19 97 SER A O 1
ATOM 730 N N . GLY A 1 98 ? -1.075 -3.815 6.899 1.00 91.12 98 GLY A N 1
ATOM 731 C CA . GLY A 1 98 ? -0.281 -2.830 6.167 1.00 91.12 98 GLY A CA 1
ATOM 732 C C . GLY A 1 98 ? 1.034 -2.425 6.833 1.00 91.12 98 GLY A C 1
ATOM 733 O O . GLY A 1 98 ? 1.641 -1.452 6.374 1.00 91.12 98 GLY A O 1
ATOM 734 N N . HIS A 1 99 ? 1.481 -3.131 7.881 1.00 89.75 99 HIS A N 1
ATOM 735 C CA . HIS A 1 99 ? 2.766 -2.862 8.541 1.00 89.75 99 HIS A CA 1
ATOM 736 C C . HIS A 1 99 ? 3.947 -3.417 7.734 1.00 89.75 99 HIS A C 1
ATOM 738 O O . HIS A 1 99 ? 4.948 -2.721 7.558 1.00 89.75 99 HIS A O 1
ATOM 744 N N . SER A 1 100 ? 3.807 -4.618 7.178 1.00 93.31 100 SER A N 1
ATOM 745 C CA . SER A 1 100 ? 4.762 -5.252 6.272 1.00 93.31 100 SER A CA 1
ATOM 746 C C . SER A 1 100 ? 4.090 -5.674 4.969 1.00 93.31 100 SER A C 1
ATOM 748 O O . SER A 1 100 ? 2.873 -5.840 4.891 1.00 93.31 100 SER A O 1
ATOM 750 N N . TRP A 1 101 ? 4.892 -5.812 3.913 1.00 95.94 101 TRP A N 1
ATOM 751 C CA . TRP A 1 101 ? 4.406 -6.117 2.572 1.00 95.94 101 TRP A CA 1
ATOM 752 C C . TRP A 1 101 ? 5.328 -7.105 1.871 1.00 95.94 101 TRP A C 1
ATOM 754 O O . TRP A 1 101 ? 6.551 -6.965 1.909 1.00 95.94 101 TRP A O 1
ATOM 764 N N . LYS A 1 102 ? 4.730 -8.065 1.167 1.00 95.56 102 LYS A N 1
ATOM 765 C CA . LYS A 1 102 ? 5.419 -9.003 0.283 1.00 95.56 102 LYS A CA 1
ATOM 766 C C . LYS A 1 102 ? 4.881 -8.845 -1.133 1.00 95.56 102 LYS A C 1
ATOM 768 O O . LYS A 1 102 ? 3.682 -8.992 -1.352 1.00 95.56 102 LYS A O 1
ATOM 773 N N . GLN A 1 103 ? 5.755 -8.573 -2.099 1.00 95.56 103 GLN A N 1
ATOM 774 C CA . GLN A 1 103 ? 5.397 -8.651 -3.518 1.00 95.56 103 GLN A CA 1
ATOM 775 C C . GLN A 1 103 ? 5.131 -10.113 -3.894 1.00 95.56 103 GLN A C 1
ATOM 777 O O . GLN A 1 103 ? 5.928 -10.990 -3.559 1.00 95.56 103 GLN A O 1
ATOM 782 N N . VAL A 1 104 ? 4.010 -10.377 -4.565 1.00 95.81 104 VAL A N 1
ATOM 783 C CA . VAL A 1 104 ? 3.569 -11.744 -4.897 1.00 95.81 104 VAL A CA 1
ATOM 784 C C . VAL A 1 104 ? 3.456 -12.002 -6.396 1.00 95.81 104 VAL A C 1
ATOM 786 O O . VAL A 1 104 ? 3.596 -13.147 -6.809 1.00 95.81 104 VAL A O 1
ATOM 789 N N . ALA A 1 105 ? 3.235 -10.970 -7.216 1.00 94.25 105 ALA A N 1
ATOM 790 C CA . ALA A 1 105 ? 3.163 -11.118 -8.669 1.00 94.25 105 ALA A CA 1
ATOM 791 C C . ALA A 1 105 ? 3.432 -9.796 -9.399 1.00 94.25 105 ALA A C 1
ATOM 793 O O . ALA A 1 105 ? 3.035 -8.732 -8.921 1.00 94.25 105 ALA A O 1
ATOM 794 N N . ARG A 1 106 ? 4.036 -9.884 -10.589 1.00 93.88 106 ARG A N 1
ATOM 795 C CA . ARG A 1 106 ? 3.972 -8.834 -11.615 1.00 93.88 106 ARG A CA 1
ATOM 796 C C . ARG A 1 106 ? 2.764 -9.104 -12.507 1.00 93.88 106 ARG A C 1
ATOM 798 O O . ARG A 1 106 ? 2.623 -10.216 -13.005 1.00 93.88 106 ARG A O 1
ATOM 805 N N . LEU A 1 107 ? 1.900 -8.108 -12.679 1.00 92.06 107 LEU A N 1
ATOM 806 C CA . LEU A 1 107 ? 0.631 -8.222 -13.406 1.00 92.06 107 LEU A CA 1
ATOM 807 C C . LEU A 1 107 ? 0.740 -7.807 -14.880 1.00 92.06 107 LEU A C 1
ATOM 809 O O . LEU A 1 107 ? -0.126 -8.159 -15.673 1.00 92.06 107 LEU A O 1
ATOM 813 N N . ASP A 1 108 ? 1.800 -7.092 -15.250 1.00 87.94 108 ASP A N 1
ATOM 814 C CA . ASP A 1 108 ? 2.118 -6.668 -16.618 1.00 87.94 108 ASP A CA 1
ATOM 815 C C . ASP A 1 108 ? 3.514 -7.158 -17.052 1.00 87.94 108 ASP A C 1
ATOM 817 O O . ASP A 1 108 ? 4.405 -6.358 -17.363 1.00 87.94 108 ASP A O 1
ATOM 821 N N . PRO A 1 109 ? 3.773 -8.480 -17.037 1.00 77.75 109 PRO A N 1
ATOM 822 C CA . PRO A 1 109 ? 5.030 -8.981 -17.570 1.00 77.75 109 PRO A CA 1
ATOM 823 C C . PRO A 1 109 ? 5.192 -8.506 -19.024 1.00 77.75 109 PRO A C 1
ATOM 825 O O . PRO A 1 109 ? 4.190 -8.376 -19.736 1.00 77.75 109 PRO A O 1
ATOM 828 N N . PRO A 1 110 ? 6.429 -8.233 -19.482 1.00 70.62 110 PRO A N 1
ATOM 829 C CA . PRO A 1 110 ? 6.653 -7.889 -20.878 1.00 70.62 110 PRO A CA 1
ATOM 830 C C . PRO A 1 110 ? 6.003 -8.958 -21.756 1.00 70.62 110 PRO A C 1
ATOM 832 O O . PRO A 1 110 ? 6.142 -10.154 -21.487 1.00 70.62 110 PRO A O 1
ATOM 835 N N . ALA A 1 111 ? 5.257 -8.523 -22.772 1.00 65.56 111 ALA A N 1
ATOM 836 C CA . ALA A 1 111 ? 4.634 -9.442 -23.708 1.00 65.56 111 ALA A CA 1
ATOM 837 C C . ALA A 1 111 ? 5.708 -10.389 -24.257 1.00 65.56 111 ALA A C 1
ATOM 839 O O . ALA A 1 111 ? 6.741 -9.939 -24.758 1.00 65.56 111 ALA A O 1
ATOM 840 N N . ILE A 1 112 ? 5.464 -11.699 -24.184 1.00 60.91 112 ILE A N 1
ATOM 841 C CA . ILE A 1 112 ? 6.210 -12.642 -25.010 1.00 60.91 112 ILE A CA 1
ATOM 842 C C . ILE A 1 112 ? 5.763 -12.341 -26.439 1.00 60.91 112 ILE A C 1
ATOM 844 O O . ILE A 1 112 ? 4.684 -12.756 -26.859 1.00 60.91 112 ILE A O 1
ATOM 848 N N . VAL A 1 113 ? 6.557 -11.559 -27.171 1.00 57.75 113 VAL A N 1
ATOM 849 C CA . VAL A 1 113 ? 6.320 -11.305 -28.592 1.00 57.75 113 VAL A CA 1
ATOM 850 C C . VAL A 1 113 ? 6.511 -12.633 -29.324 1.00 57.75 113 VAL A C 1
ATOM 852 O O . VAL A 1 113 ? 7.618 -13.009 -29.687 1.00 57.75 113 VAL A O 1
ATOM 855 N N . THR A 1 114 ? 5.421 -13.372 -29.508 1.00 56.84 114 THR A N 1
ATOM 856 C CA . THR A 1 114 ? 5.332 -14.525 -30.415 1.00 56.84 114 THR A CA 1
ATOM 857 C C . THR A 1 114 ? 4.314 -14.216 -31.502 1.00 56.84 114 THR A C 1
ATOM 859 O O . THR A 1 114 ? 3.419 -14.998 -31.792 1.00 56.84 114 THR A O 1
ATOM 862 N N . TRP A 1 115 ? 4.440 -13.045 -32.128 1.00 59.62 115 TRP A N 1
ATOM 863 C CA . TRP A 1 115 ? 3.840 -12.864 -33.442 1.00 59.62 115 TRP A CA 1
ATOM 864 C C . TRP A 1 115 ? 4.807 -13.446 -34.474 1.00 59.62 115 TRP A C 1
ATOM 866 O O . TRP A 1 115 ? 5.734 -12.778 -34.926 1.00 59.62 115 TRP A O 1
ATOM 876 N N . GLN A 1 116 ? 4.632 -14.729 -34.790 1.00 54.88 116 GLN A N 1
ATOM 877 C CA . GLN A 1 116 ? 5.189 -15.311 -36.007 1.00 54.88 116 GLN A CA 1
ATOM 878 C C . GLN A 1 116 ? 4.226 -14.937 -37.128 1.00 54.88 116 GLN A C 1
ATOM 880 O O . GLN A 1 116 ? 3.216 -15.606 -37.335 1.00 54.88 116 GLN A O 1
ATOM 885 N N . GLY A 1 117 ? 4.481 -13.805 -37.781 1.00 63.50 117 GLY A N 1
ATOM 886 C CA . GLY A 1 117 ? 3.748 -13.444 -38.985 1.00 63.50 117 GLY A CA 1
ATOM 887 C C . GLY A 1 117 ? 3.800 -14.603 -39.973 1.00 63.50 117 GLY A C 1
ATOM 888 O O . GLY A 1 117 ? 4.886 -15.055 -40.332 1.00 63.50 117 GLY A O 1
ATOM 889 N N . HIS A 1 118 ? 2.638 -15.104 -40.378 1.00 55.09 118 HIS A N 1
ATOM 890 C CA . HIS A 1 118 ? 2.551 -15.901 -41.592 1.00 55.09 118 HIS A CA 1
ATOM 891 C C . HIS A 1 118 ? 2.491 -14.945 -42.797 1.00 55.09 118 HIS A C 1
ATOM 893 O O . HIS A 1 118 ? 1.930 -13.855 -42.650 1.00 55.09 118 HIS A O 1
ATOM 899 N N . PRO A 1 119 ? 3.139 -15.319 -43.918 1.00 62.06 119 PRO A N 1
ATOM 900 C CA . PRO A 1 119 ? 3.355 -14.460 -45.085 1.00 62.06 119 PRO A CA 1
ATOM 901 C C . PRO A 1 119 ? 2.064 -13.994 -45.762 1.00 62.06 119 PRO A C 1
ATOM 903 O O . PRO A 1 119 ? 1.048 -14.721 -45.678 1.00 62.06 119 PRO A O 1
#

pLDDT: mean 83.31, std 18.42, range [38.22, 98.44]

Radius of gyration: 17.25 Å; chains: 1; bounding box: 32×35×60 Å

Foldseek 3Di:
DWDAFPLRKIKDWAFDLQQFTWIWIDPPNPPDIDDIGGAPAGALSWDKDKDFDDDPFRKMKMKGAGDDDGSPDPPPPPDDVNNRDRQFIWIWMDRHRRNHIDTDDTPRDPDPPPPPDDD

InterPro domains:
  IPR011040 Sialidase [PF13088] (3-108)
  IPR036278 Sialidase superfamily [SSF50939] (3-109)

Sequence (119 aa):
AALELANGTLLLMLRSTEGFIYRSMSADKGHTWGAVSPTPLRNPDAKVHAIRLPGPDANLALAYNDHDRPFHGMAKGRGGAEGKRRDTLMLAVSPDSGHSWKQVARLDPPAIVTWQGHP

Organism: NCBI:txid63592